Protein AF-A0A2S6AZT4-F1 (afdb_monomer_lite)

Sequence (81 aa):
MLGYSVTNTLMGLGAYPASDRKFLGMPGMHGTIEANNAMQNCDVLLAVGARFDDRVIGNPKHFAQNERKIIHVDIDPS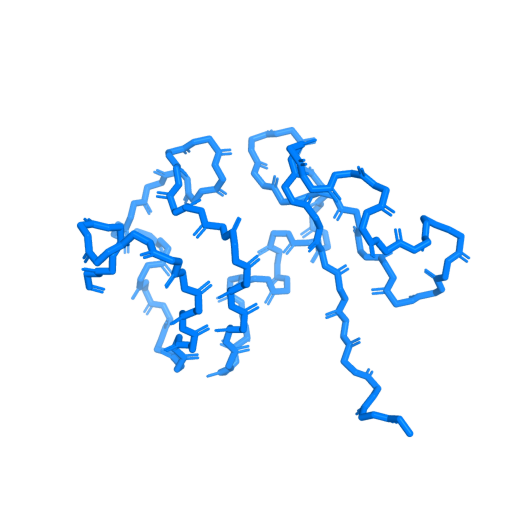SIS

Foldseek 3Di:
DPPAADEAAPVRPPVDDPPDPSYLYHAFPPTHPSVPVCQQPDQEAEAAQDAPDCRHQVDVVSSVPDHHHYHHHHPDPVRPD

pLDDT: mean 92.36, std 6.2, range [57.22, 97.12]

Secondary structure (DSSP, 8-state):
-----B---GGGTTSS-TTSTTB----STTS-HHHHHHHHH-SEEEEES----HHHHSSHHHHTTS--EEEEE-S-GGG--

Radius of gyration: 12.28 Å; chains: 1; bounding box: 23×26×34 Å

Structure (mmCIF, N/CA/C/O backbone):
data_AF-A0A2S6AZT4-F1
#
_entry.id   AF-A0A2S6AZT4-F1
#
loop_
_atom_site.group_PDB
_atom_site.id
_atom_site.type_symbol
_atom_site.label_atom_id
_atom_site.label_alt_id
_atom_site.label_comp_id
_atom_site.label_asym_id
_atom_site.label_entity_id
_atom_site.label_seq_id
_atom_site.pdbx_PDB_ins_code
_atom_site.Cartn_x
_atom_site.Cartn_y
_atom_site.Cartn_z
_atom_site.occupancy
_atom_site.B_iso_or_equiv
_atom_site.auth_seq_id
_atom_site.auth_comp_id
_atom_site.auth_asym_id
_atom_site.auth_atom_id
_atom_site.pdbx_PDB_model_num
ATOM 1 N N . MET A 1 1 ? -12.908 -11.935 -13.092 1.00 57.22 1 MET A N 1
ATOM 2 C CA . MET A 1 1 ? -11.864 -11.282 -12.264 1.00 57.22 1 MET A CA 1
ATOM 3 C C . MET A 1 1 ? -12.414 -9.943 -11.782 1.00 57.22 1 MET A C 1
ATOM 5 O O . MET A 1 1 ? -13.054 -9.283 -12.586 1.00 57.22 1 MET A O 1
ATOM 9 N N . LEU A 1 2 ? -12.200 -9.562 -10.518 1.00 83.50 2 LEU A N 1
ATOM 10 C CA . LEU A 1 2 ? -12.922 -8.466 -9.836 1.00 83.50 2 LEU A CA 1
ATOM 11 C C . LEU A 1 2 ? -12.691 -7.050 -10.406 1.00 83.50 2 LEU A C 1
ATOM 13 O O . LEU A 1 2 ? -13.487 -6.159 -10.155 1.00 83.50 2 LEU A O 1
ATOM 17 N N . GLY A 1 3 ? -11.646 -6.844 -11.216 1.00 89.00 3 GLY A N 1
ATOM 18 C CA . GLY A 1 3 ? -11.481 -5.601 -11.984 1.00 89.00 3 GLY A CA 1
ATOM 19 C C . GLY A 1 3 ? -10.791 -4.445 -11.257 1.00 89.00 3 GLY A C 1
ATOM 20 O O . GLY A 1 3 ? -10.684 -3.378 -11.847 1.00 89.00 3 GLY A O 1
ATOM 21 N N . TYR A 1 4 ? -10.294 -4.659 -10.039 1.00 93.81 4 TYR A N 1
ATOM 22 C CA . TYR A 1 4 ? -9.670 -3.619 -9.216 1.00 93.81 4 TYR A CA 1
ATOM 23 C C . TYR A 1 4 ? -8.300 -3.164 -9.730 1.00 93.81 4 TYR A C 1
ATOM 25 O O . TYR A 1 4 ? -7.559 -3.948 -10.329 1.00 93.81 4 TYR A O 1
ATOM 33 N N . SER A 1 5 ? -7.981 -1.896 -9.472 1.00 95.69 5 SER A N 1
ATOM 34 C CA . SER A 1 5 ? -6.671 -1.301 -9.736 1.00 95.69 5 SER A CA 1
ATOM 35 C C . SER A 1 5 ? -5.609 -1.860 -8.790 1.00 95.69 5 SER A C 1
ATOM 37 O O . SER A 1 5 ? -5.907 -2.187 -7.642 1.00 95.69 5 SER A O 1
ATOM 39 N N . VAL A 1 6 ? -4.366 -1.947 -9.264 1.00 96.56 6 VAL A N 1
ATOM 40 C CA . VAL A 1 6 ? -3.242 -2.520 -8.516 1.00 96.56 6 VAL A CA 1
ATOM 41 C C . VAL A 1 6 ? -2.094 -1.523 -8.461 1.00 96.56 6 VAL A C 1
ATOM 43 O O . VAL A 1 6 ? -1.766 -0.869 -9.450 1.00 96.56 6 VAL A O 1
ATOM 46 N N . THR A 1 7 ? -1.472 -1.428 -7.294 1.00 96.81 7 THR A N 1
ATOM 47 C CA . THR A 1 7 ? -0.276 -0.627 -7.047 1.00 96.81 7 THR A CA 1
ATOM 48 C C . THR A 1 7 ? 0.731 -1.473 -6.280 1.00 96.81 7 THR A C 1
ATOM 50 O O . THR A 1 7 ? 0.331 -2.310 -5.470 1.00 96.81 7 THR A O 1
ATOM 53 N N . ASN A 1 8 ? 2.022 -1.273 -6.537 1.00 96.31 8 ASN A N 1
ATOM 54 C CA . ASN A 1 8 ? 3.092 -2.009 -5.865 1.00 96.31 8 ASN A CA 1
ATOM 55 C C . ASN A 1 8 ? 3.994 -1.032 -5.122 1.00 96.31 8 ASN A C 1
ATOM 57 O O . ASN A 1 8 ? 4.431 -0.034 -5.689 1.00 96.31 8 ASN A O 1
ATOM 61 N N . THR A 1 9 ? 4.341 -1.341 -3.875 1.00 94.69 9 THR A N 1
ATOM 62 C CA . THR A 1 9 ? 5.460 -0.653 -3.219 1.00 94.69 9 THR A CA 1
ATOM 63 C C . THR A 1 9 ? 6.751 -0.914 -3.998 1.00 94.69 9 THR A C 1
ATOM 65 O O . THR A 1 9 ? 6.821 -1.834 -4.817 1.00 94.69 9 THR A O 1
ATOM 68 N N . LEU A 1 10 ? 7.810 -0.157 -3.703 1.00 94.75 10 LEU A N 1
ATOM 69 C CA . LEU A 1 10 ? 9.126 -0.406 -4.298 1.00 94.75 10 LEU A CA 1
ATOM 70 C C . LEU A 1 10 ? 9.583 -1.866 -4.105 1.00 94.75 10 LEU A C 1
ATOM 72 O O . LEU A 1 10 ? 10.113 -2.474 -5.029 1.00 94.75 10 LEU A O 1
ATOM 76 N N . MET A 1 11 ? 9.312 -2.445 -2.931 1.00 95.50 11 MET A N 1
ATOM 77 C CA . MET A 1 11 ? 9.641 -3.841 -2.614 1.00 95.50 11 MET A CA 1
ATOM 78 C C . MET A 1 11 ? 8.709 -4.858 -3.289 1.00 95.50 11 MET A C 1
ATOM 80 O O . MET A 1 11 ? 9.062 -6.027 -3.397 1.00 95.50 11 MET A O 1
ATOM 84 N N . GLY A 1 12 ? 7.527 -4.427 -3.734 1.00 94.69 12 GLY A N 1
ATOM 85 C CA . GLY A 1 12 ? 6.540 -5.262 -4.418 1.00 94.69 12 GLY A CA 1
ATOM 86 C C . GLY A 1 12 ? 6.655 -5.249 -5.943 1.00 94.69 12 GLY A C 1
ATOM 87 O O . GLY A 1 12 ? 5.834 -5.872 -6.618 1.00 94.69 12 GLY A O 1
ATOM 88 N N . LEU A 1 13 ? 7.619 -4.527 -6.525 1.00 94.50 13 LEU A N 1
ATOM 89 C CA . LEU A 1 13 ? 7.811 -4.514 -7.975 1.00 94.50 13 LEU A CA 1
ATOM 90 C C . LEU A 1 13 ? 8.022 -5.939 -8.511 1.00 94.50 13 LEU A C 1
ATOM 92 O O . LEU A 1 13 ? 8.833 -6.702 -7.999 1.00 94.50 13 LEU A O 1
ATOM 96 N N . GLY A 1 14 ? 7.270 -6.292 -9.556 1.00 93.81 14 GLY A N 1
ATOM 97 C CA . GLY A 1 14 ? 7.238 -7.645 -10.121 1.00 93.81 14 GLY A CA 1
ATOM 98 C C . GLY A 1 14 ? 6.103 -8.535 -9.601 1.00 93.81 14 GLY A C 1
ATOM 99 O O . GLY A 1 14 ? 5.784 -9.522 -10.258 1.00 93.81 14 GLY A O 1
ATOM 100 N N . ALA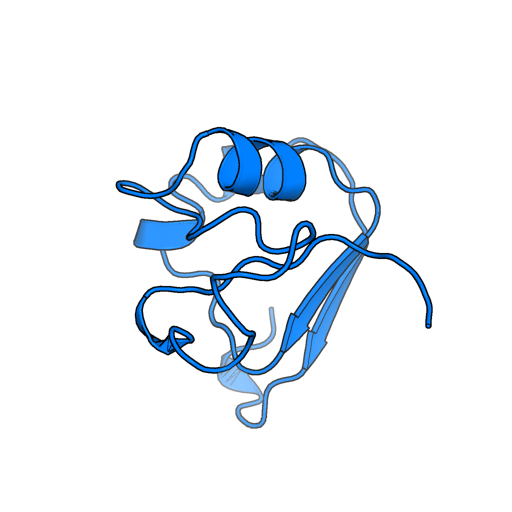 A 1 15 ? 5.426 -8.172 -8.504 1.00 94.94 15 ALA A N 1
ATOM 101 C CA . ALA A 1 15 ? 4.279 -8.936 -7.993 1.00 94.94 15 ALA A CA 1
ATOM 102 C C . ALA A 1 15 ? 3.034 -8.847 -8.901 1.00 94.94 15 ALA A C 1
ATOM 104 O O . ALA A 1 15 ? 2.191 -9.742 -8.899 1.00 94.94 15 ALA A O 1
ATOM 105 N N . TYR A 1 16 ? 2.929 -7.779 -9.698 1.00 95.56 16 TYR A N 1
ATOM 106 C CA . TYR A 1 16 ? 1.877 -7.586 -10.695 1.00 95.56 16 TYR A CA 1
ATOM 107 C C . TYR A 1 16 ? 2.489 -7.081 -12.015 1.00 95.56 16 TYR A C 1
ATOM 109 O O . TYR A 1 16 ? 3.423 -6.273 -11.956 1.00 95.56 16 TYR A O 1
ATOM 117 N N . PRO A 1 17 ? 2.016 -7.534 -13.197 1.00 95.88 17 PRO A N 1
ATOM 118 C CA . PRO A 1 17 ? 2.602 -7.142 -14.478 1.00 95.88 17 PRO A CA 1
ATOM 119 C C . PRO A 1 17 ? 2.482 -5.637 -14.729 1.00 95.88 17 PRO A C 1
ATOM 121 O O . PRO A 1 17 ? 1.379 -5.098 -14.797 1.00 95.88 17 PRO A O 1
ATOM 124 N N . ALA A 1 18 ? 3.616 -4.968 -14.944 1.00 94.75 18 ALA A N 1
ATOM 125 C CA . ALA A 1 18 ? 3.644 -3.521 -15.168 1.00 94.75 18 ALA A CA 1
ATOM 126 C C . ALA A 1 18 ? 2.966 -3.082 -16.481 1.00 94.75 18 ALA A C 1
ATOM 128 O O . ALA A 1 18 ? 2.600 -1.921 -16.628 1.00 94.75 18 ALA A O 1
ATOM 129 N N . SER A 1 19 ? 2.801 -4.002 -17.436 1.00 95.44 19 SER A N 1
ATOM 130 C CA . SER A 1 19 ? 2.136 -3.757 -18.719 1.00 95.44 19 SER A CA 1
ATOM 131 C C . SER A 1 19 ? 0.610 -3.888 -18.663 1.00 95.44 19 SER A C 1
ATOM 133 O O . SER A 1 19 ? -0.053 -3.624 -19.665 1.00 95.44 19 SER A O 1
ATOM 135 N N . ASP A 1 20 ? 0.033 -4.350 -17.548 1.00 96.00 20 ASP A N 1
ATOM 136 C CA . ASP A 1 20 ? -1.421 -4.456 -17.416 1.00 96.00 20 ASP A CA 1
ATOM 137 C C . ASP A 1 20 ? -2.037 -3.068 -17.189 1.00 96.00 20 ASP A C 1
ATOM 139 O O . ASP A 1 20 ? -1.574 -2.288 -16.361 1.00 96.00 20 ASP A O 1
ATOM 143 N N . ARG A 1 21 ? -3.139 -2.779 -17.887 1.00 94.81 21 ARG A N 1
ATOM 144 C CA . ARG A 1 21 ? -3.915 -1.529 -17.780 1.00 94.81 21 ARG A CA 1
ATOM 145 C C . ARG A 1 21 ? -4.389 -1.182 -16.364 1.00 94.81 21 ARG A C 1
ATOM 147 O O . ARG A 1 21 ? -4.798 -0.050 -16.131 1.00 94.81 21 ARG A O 1
ATOM 154 N N . LYS A 1 22 ? -4.441 -2.153 -15.450 1.00 95.25 22 LYS A N 1
ATOM 155 C CA . LYS A 1 22 ? -4.849 -1.951 -14.053 1.00 95.25 22 LYS A CA 1
ATOM 156 C C . LYS A 1 22 ? -3.688 -1.570 -13.146 1.00 95.25 22 LYS A C 1
ATOM 158 O O . LYS A 1 22 ? -3.938 -1.197 -12.001 1.00 95.25 22 LYS A O 1
ATOM 163 N N . PHE A 1 23 ? -2.448 -1.686 -13.617 1.00 97.06 23 PHE A N 1
ATOM 164 C CA . PHE A 1 23 ? -1.291 -1.281 -12.842 1.00 97.06 23 PHE A CA 1
ATOM 165 C C . PHE A 1 23 ? -1.158 0.240 -12.869 1.00 97.06 23 PHE A C 1
ATOM 167 O O . PHE A 1 23 ? -0.879 0.834 -13.907 1.00 97.06 23 PHE A O 1
ATOM 174 N N . LEU A 1 24 ? -1.357 0.871 -11.715 1.00 97.12 24 LEU A N 1
ATOM 175 C CA . LEU A 1 24 ? -1.281 2.326 -11.584 1.00 97.12 24 LEU A CA 1
ATOM 176 C C . LEU A 1 24 ? 0.144 2.828 -11.331 1.00 97.12 24 LEU A C 1
ATOM 178 O O . LEU A 1 24 ? 0.353 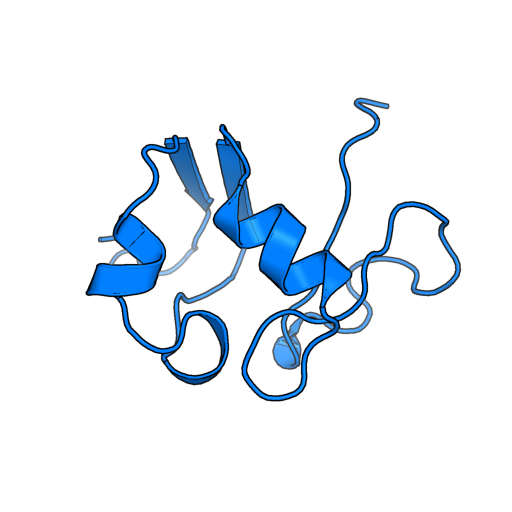4.035 -11.290 1.00 97.12 24 LEU A O 1
ATOM 182 N N . GLY A 1 25 ? 1.122 1.934 -11.166 1.00 95.81 25 GLY A N 1
ATOM 183 C CA . GLY A 1 25 ? 2.492 2.282 -10.794 1.00 95.81 25 GLY A CA 1
ATOM 184 C C . GLY A 1 25 ? 2.771 2.069 -9.308 1.00 95.81 25 GLY A C 1
ATOM 185 O O . GLY A 1 25 ? 2.121 1.254 -8.655 1.00 95.81 25 GLY A O 1
ATOM 186 N N . MET A 1 26 ? 3.776 2.777 -8.789 1.00 96.50 26 MET A N 1
ATOM 187 C CA . MET A 1 26 ? 4.114 2.749 -7.363 1.00 96.50 26 MET A CA 1
ATOM 188 C C . MET A 1 26 ? 3.406 3.877 -6.609 1.00 96.50 26 MET A C 1
ATOM 190 O O . MET A 1 26 ? 3.297 4.965 -7.171 1.00 96.50 26 MET A O 1
ATOM 194 N N . PRO A 1 27 ? 2.982 3.684 -5.348 1.00 94.88 27 PRO A N 1
ATOM 195 C CA . PRO A 1 27 ? 2.579 4.768 -4.464 1.00 94.88 27 PRO A CA 1
ATOM 196 C C . PRO A 1 27 ? 3.795 5.333 -3.703 1.00 94.88 27 PRO A C 1
ATOM 198 O O . PRO A 1 27 ? 4.873 4.734 -3.683 1.00 94.88 27 PRO A O 1
ATOM 201 N N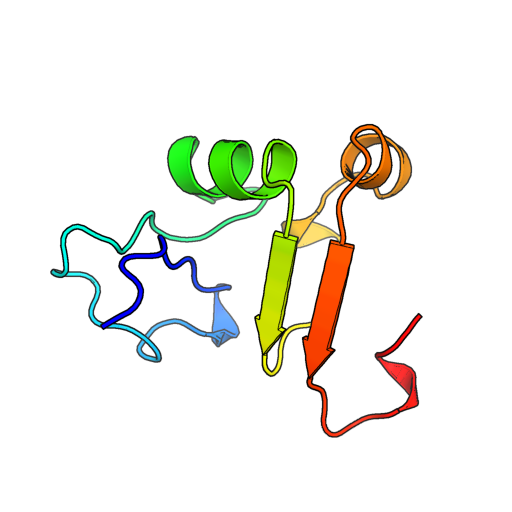 . GLY A 1 28 ? 3.615 6.472 -3.039 1.00 93.31 28 GLY A N 1
ATOM 202 C CA . GLY A 1 28 ? 4.606 7.093 -2.162 1.00 93.31 28 GLY A CA 1
ATOM 203 C C . GLY A 1 28 ? 5.274 8.342 -2.728 1.00 93.31 28 GLY A C 1
ATOM 204 O O . GLY A 1 28 ? 4.821 8.932 -3.710 1.00 93.31 28 GLY A O 1
ATOM 205 N N . MET A 1 29 ? 6.375 8.744 -2.086 1.00 93.19 29 MET A N 1
ATOM 206 C CA . MET A 1 29 ? 7.099 10.004 -2.335 1.00 93.19 29 MET A CA 1
ATOM 207 C C . MET A 1 29 ? 7.599 10.168 -3.780 1.00 93.19 29 MET A C 1
ATOM 209 O O . MET A 1 29 ? 7.662 11.282 -4.292 1.00 93.19 29 MET A O 1
ATOM 213 N N . HIS A 1 30 ? 7.927 9.055 -4.437 1.00 94.12 30 HIS A N 1
ATOM 214 C CA . HIS A 1 30 ? 8.325 8.997 -5.850 1.00 94.12 30 HIS A CA 1
ATOM 215 C C . HIS A 1 30 ? 7.362 8.133 -6.677 1.00 94.12 30 HIS A C 1
ATOM 217 O O . HIS A 1 30 ? 7.735 7.584 -7.714 1.00 94.12 30 HIS A O 1
ATOM 223 N N . GLY A 1 31 ? 6.143 7.959 -6.170 1.00 93.75 31 GLY A N 1
ATOM 224 C CA . GLY A 1 31 ? 5.084 7.219 -6.829 1.00 93.75 31 GLY A CA 1
ATOM 225 C C . GLY A 1 31 ? 4.394 8.015 -7.932 1.00 93.75 31 GLY A C 1
ATOM 226 O O . GLY A 1 31 ? 4.611 9.215 -8.104 1.00 93.75 31 GLY A O 1
ATOM 227 N N . THR A 1 32 ? 3.524 7.339 -8.670 1.00 96.44 32 THR A N 1
ATOM 228 C CA . THR A 1 32 ? 2.630 7.982 -9.631 1.00 96.44 32 THR A CA 1
ATOM 229 C C . THR A 1 32 ? 1.515 8.724 -8.897 1.00 96.44 32 THR A C 1
ATOM 231 O O . THR A 1 32 ? 1.083 8.349 -7.799 1.00 96.44 32 THR A O 1
ATOM 234 N N . ILE A 1 33 ? 1.020 9.796 -9.514 1.00 95.94 33 ILE A N 1
ATOM 235 C CA . ILE A 1 33 ? -0.090 10.577 -8.959 1.00 95.94 33 ILE A CA 1
ATOM 236 C C . ILE A 1 33 ? -1.356 9.712 -8.918 1.00 95.94 33 ILE A C 1
ATOM 238 O O . ILE A 1 33 ? -2.128 9.777 -7.967 1.00 95.94 33 ILE A O 1
ATOM 242 N N . GLU A 1 34 ? -1.541 8.859 -9.920 1.00 95.94 34 GLU A N 1
ATOM 243 C CA . GLU A 1 34 ? -2.657 7.933 -10.066 1.00 95.94 34 GLU A CA 1
ATOM 244 C C . GLU A 1 34 ? -2.686 6.906 -8.933 1.00 95.94 34 GLU A C 1
ATOM 246 O O . GLU A 1 34 ? -3.740 6.701 -8.331 1.00 95.94 34 GLU A O 1
ATOM 251 N N . ALA A 1 35 ? -1.541 6.299 -8.597 1.00 96.31 35 ALA A N 1
ATOM 252 C CA . ALA A 1 35 ? -1.451 5.354 -7.487 1.00 96.31 35 ALA A CA 1
ATOM 253 C C . ALA A 1 35 ? -1.739 6.038 -6.145 1.00 96.31 35 ALA A C 1
ATOM 255 O O . ALA A 1 35 ? -2.513 5.510 -5.346 1.00 96.31 35 ALA A O 1
ATOM 256 N N . ASN A 1 36 ? -1.170 7.225 -5.915 1.00 95.12 36 ASN A N 1
ATOM 257 C CA . ASN A 1 36 ? -1.397 7.987 -4.686 1.00 95.12 36 ASN A CA 1
ATOM 258 C C . ASN A 1 36 ? -2.859 8.429 -4.548 1.00 95.12 36 ASN A C 1
ATOM 260 O O . ASN A 1 36 ? -3.455 8.257 -3.486 1.00 95.12 36 ASN A O 1
ATOM 264 N N . ASN A 1 37 ? -3.474 8.923 -5.624 1.00 94.94 37 ASN A N 1
ATOM 265 C CA . ASN A 1 37 ? -4.879 9.324 -5.623 1.00 94.94 37 ASN A CA 1
ATOM 266 C C . ASN A 1 37 ? -5.821 8.134 -5.441 1.00 94.94 37 ASN A C 1
ATOM 268 O O . ASN A 1 37 ? -6.783 8.244 -4.682 1.00 94.94 37 ASN A O 1
ATOM 272 N N . ALA A 1 38 ? -5.554 7.002 -6.097 1.00 95.31 38 ALA A N 1
ATOM 273 C CA . ALA A 1 38 ? -6.344 5.790 -5.908 1.00 95.31 38 ALA A CA 1
ATOM 274 C C . ALA A 1 38 ? -6.258 5.298 -4.457 1.00 95.31 38 ALA A C 1
ATOM 276 O O . ALA A 1 38 ? -7.278 4.975 -3.856 1.00 95.31 38 ALA A O 1
ATOM 277 N N . MET A 1 39 ? -5.061 5.312 -3.865 1.00 94.12 39 MET A N 1
ATOM 278 C CA . MET A 1 39 ? -4.858 4.918 -2.472 1.00 94.12 39 MET A CA 1
ATOM 279 C C . MET A 1 39 ? -5.532 5.892 -1.491 1.00 94.12 39 MET A C 1
ATOM 281 O O . MET A 1 39 ? -6.111 5.452 -0.497 1.00 94.12 39 MET A O 1
ATOM 285 N N . GLN A 1 40 ? -5.510 7.200 -1.777 1.00 94.56 40 GLN A N 1
ATOM 286 C CA . GLN A 1 40 ? -6.098 8.228 -0.913 1.00 94.56 40 GLN A CA 1
ATOM 287 C C . GLN A 1 40 ? -7.634 8.263 -0.954 1.00 94.56 40 GLN A C 1
ATOM 289 O O . GLN A 1 40 ? -8.255 8.628 0.043 1.00 94.56 40 GLN A O 1
ATOM 294 N N . ASN A 1 41 ? -8.248 7.896 -2.082 1.00 94.38 41 ASN A N 1
ATOM 295 C CA . ASN A 1 41 ? -9.693 8.043 -2.311 1.00 94.38 41 ASN A CA 1
ATOM 296 C C . ASN A 1 41 ? -10.449 6.707 -2.425 1.00 94.38 41 ASN A C 1
ATOM 298 O O . ASN A 1 41 ? -11.617 6.703 -2.808 1.00 94.38 41 ASN A O 1
ATOM 302 N N . CYS A 1 42 ? -9.803 5.576 -2.135 1.00 95.31 42 CYS A N 1
ATOM 303 C CA . CYS A 1 42 ? -10.483 4.283 -2.090 1.00 95.31 42 CYS A CA 1
ATOM 304 C C . CYS A 1 42 ? -11.387 4.156 -0.854 1.00 95.31 42 CYS A C 1
ATOM 306 O O . CYS A 1 42 ? -11.085 4.693 0.210 1.00 95.31 42 CYS A O 1
ATOM 308 N N . ASP A 1 43 ? -12.472 3.397 -0.996 1.00 95.62 43 ASP A N 1
ATOM 309 C CA . ASP A 1 43 ? -13.347 2.954 0.096 1.00 95.62 43 ASP A CA 1
ATOM 310 C C . ASP A 1 43 ? -12.826 1.669 0.762 1.00 95.62 43 ASP A C 1
ATOM 312 O O . ASP A 1 43 ? -13.070 1.429 1.946 1.00 95.62 43 ASP A O 1
ATOM 316 N N . VAL A 1 44 ? -12.066 0.860 0.016 1.00 95.25 44 VAL A N 1
ATOM 317 C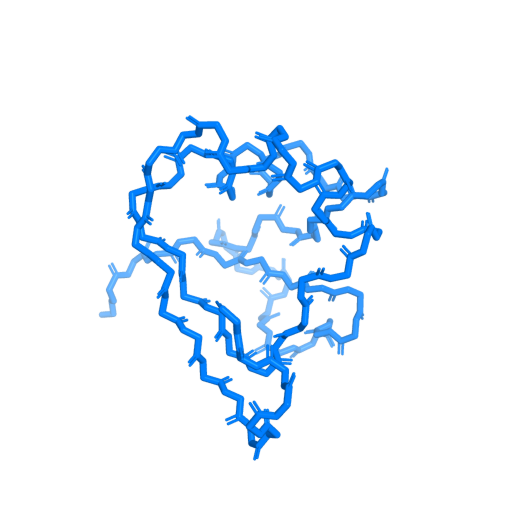 CA . VAL A 1 44 ? -11.380 -0.343 0.491 1.00 95.25 44 VAL A CA 1
ATOM 318 C C . VAL A 1 44 ? -9.929 -0.361 0.012 1.00 95.25 44 VAL A C 1
ATOM 320 O O . VAL A 1 44 ? -9.658 -0.318 -1.188 1.00 95.25 44 VAL A O 1
ATOM 323 N N . LEU A 1 45 ? -8.994 -0.519 0.951 1.00 95.50 45 LEU A N 1
ATOM 324 C CA . LEU A 1 45 ? -7.575 -0.737 0.681 1.00 95.50 45 LEU A CA 1
ATOM 325 C C . LEU A 1 45 ? -7.179 -2.161 1.081 1.00 95.50 45 LEU A C 1
ATOM 327 O O . LEU A 1 45 ? -7.148 -2.492 2.265 1.00 95.50 45 LEU A O 1
ATOM 331 N N . LEU A 1 46 ? -6.861 -3.001 0.096 1.00 95.75 46 LEU A N 1
ATOM 332 C CA . LEU A 1 46 ? -6.349 -4.354 0.320 1.00 95.75 46 LEU A CA 1
ATOM 333 C C . LEU A 1 46 ? -4.814 -4.335 0.322 1.00 95.75 46 LEU A C 1
ATOM 335 O O . LEU A 1 46 ? -4.189 -4.299 -0.736 1.00 95.75 46 LEU A O 1
ATOM 339 N N . ALA A 1 47 ? -4.216 -4.365 1.510 1.00 95.50 47 ALA A N 1
ATOM 340 C CA . ALA A 1 47 ? -2.772 -4.401 1.711 1.00 95.50 47 ALA A CA 1
ATOM 341 C C . ALA A 1 47 ? -2.311 -5.844 1.961 1.00 95.50 47 ALA A C 1
ATOM 343 O O . ALA A 1 47 ? -2.645 -6.438 2.985 1.00 95.50 47 ALA A O 1
ATOM 344 N N . VAL A 1 48 ? -1.542 -6.414 1.029 1.00 95.94 48 VAL A N 1
ATOM 345 C CA . VAL A 1 48 ? -1.021 -7.790 1.119 1.00 95.94 48 VAL A CA 1
ATOM 346 C C . VAL A 1 48 ? 0.500 -7.749 1.177 1.00 95.94 48 VAL A C 1
ATOM 348 O O . VAL A 1 48 ? 1.132 -7.300 0.223 1.00 95.94 48 VAL A O 1
ATOM 351 N N . GLY A 1 49 ? 1.084 -8.208 2.288 1.00 94.38 49 GLY A N 1
ATOM 352 C CA . GLY A 1 49 ? 2.537 -8.231 2.488 1.00 94.38 49 GLY A CA 1
ATOM 353 C C . GLY A 1 49 ? 3.184 -6.845 2.412 1.00 94.38 49 GLY A C 1
ATOM 354 O O . GLY A 1 49 ? 4.310 -6.710 1.933 1.00 94.38 49 GLY A O 1
ATOM 355 N N . ALA A 1 50 ? 2.451 -5.808 2.816 1.00 92.06 50 ALA A N 1
ATOM 356 C CA . ALA A 1 50 ? 2.894 -4.425 2.770 1.00 92.06 50 ALA A CA 1
ATOM 357 C C . ALA A 1 50 ? 2.873 -3.814 4.169 1.00 92.06 50 ALA A C 1
ATOM 359 O O . ALA A 1 50 ? 1.982 -4.089 4.969 1.00 92.06 50 ALA A O 1
ATOM 360 N N . ARG A 1 51 ? 3.834 -2.926 4.424 1.00 89.00 51 ARG A N 1
ATOM 361 C CA . ARG A 1 51 ? 3.871 -2.079 5.616 1.00 89.00 51 ARG A CA 1
ATOM 362 C C . ARG A 1 51 ? 3.540 -0.645 5.225 1.00 89.00 51 ARG A C 1
ATOM 364 O O . ARG A 1 51 ? 3.969 -0.177 4.168 1.00 89.00 51 ARG A O 1
ATOM 371 N N . PHE A 1 52 ? 2.805 0.050 6.086 1.00 87.31 52 PHE A N 1
ATOM 372 C CA . PHE A 1 52 ? 2.451 1.460 5.911 1.00 87.31 52 PHE A CA 1
ATOM 373 C C . PHE A 1 52 ? 3.616 2.376 6.317 1.00 87.31 52 PHE A C 1
ATOM 375 O O . PHE A 1 52 ? 3.533 3.137 7.276 1.00 87.31 52 PHE A O 1
ATOM 382 N N . ASP A 1 53 ? 4.724 2.246 5.587 1.00 87.38 53 ASP A N 1
ATOM 383 C CA . ASP A 1 53 ? 5.956 3.014 5.770 1.00 87.38 53 ASP A CA 1
ATOM 384 C C . ASP A 1 53 ? 5.756 4.502 5.436 1.00 87.38 53 ASP A C 1
ATOM 386 O O . ASP A 1 53 ? 4.962 4.858 4.555 1.00 87.38 53 ASP A O 1
ATOM 390 N N . ASP A 1 54 ? 6.508 5.381 6.099 1.00 84.69 54 ASP A N 1
ATOM 391 C CA . ASP A 1 54 ? 6.431 6.833 5.910 1.00 84.69 54 ASP A CA 1
ATOM 392 C C . ASP A 1 54 ? 6.736 7.252 4.463 1.00 84.69 54 ASP A C 1
ATOM 394 O O . ASP A 1 54 ? 6.169 8.224 3.965 1.00 84.69 54 ASP A O 1
ATOM 398 N N . ARG A 1 55 ? 7.541 6.480 3.725 1.00 88.00 55 ARG A N 1
ATOM 399 C CA . ARG A 1 55 ? 7.822 6.748 2.304 1.00 88.00 55 ARG A CA 1
ATOM 400 C C . ARG A 1 55 ? 6.651 6.425 1.380 1.00 88.00 55 ARG A C 1
ATOM 402 O O . ARG A 1 55 ? 6.638 6.905 0.244 1.00 88.00 55 ARG A O 1
ATOM 409 N N . VAL A 1 56 ? 5.687 5.629 1.847 1.00 86.88 56 VAL A N 1
ATOM 410 C CA . VAL A 1 56 ? 4.480 5.247 1.102 1.00 86.88 56 VAL A CA 1
ATOM 411 C C . VAL A 1 56 ? 3.304 6.148 1.470 1.00 86.88 56 VAL A C 1
ATOM 413 O O . VAL A 1 56 ? 2.660 6.693 0.578 1.00 86.88 56 VAL A O 1
ATOM 416 N N . ILE A 1 57 ? 3.027 6.328 2.764 1.00 88.56 57 ILE A N 1
ATOM 417 C CA . ILE A 1 57 ? 1.846 7.082 3.223 1.00 88.56 57 ILE A CA 1
ATOM 418 C C . ILE A 1 57 ? 2.140 8.550 3.555 1.00 88.56 57 ILE A C 1
ATOM 420 O O . ILE A 1 57 ? 1.213 9.347 3.707 1.00 88.56 57 ILE A O 1
ATOM 424 N N . GLY A 1 58 ? 3.414 8.931 3.676 1.00 88.88 58 GLY A N 1
ATOM 425 C CA . GLY A 1 58 ? 3.814 10.269 4.091 1.00 88.88 58 GLY A CA 1
ATOM 426 C C . GLY A 1 58 ? 3.350 10.565 5.515 1.00 88.88 58 GLY A C 1
ATOM 427 O O . GLY A 1 58 ? 3.859 10.009 6.482 1.00 88.88 58 GLY A O 1
ATOM 428 N N . ASN A 1 59 ? 2.372 11.461 5.647 1.00 89.75 59 ASN A N 1
ATOM 429 C CA . ASN A 1 59 ? 1.801 11.843 6.934 1.00 89.75 59 ASN A CA 1
ATOM 430 C C . ASN A 1 59 ? 0.610 10.930 7.290 1.00 89.75 59 ASN A C 1
ATOM 432 O O . ASN A 1 59 ? -0.441 11.063 6.657 1.00 89.75 59 ASN A O 1
ATOM 436 N N . PRO A 1 60 ? 0.692 10.096 8.349 1.00 88.75 60 PRO A N 1
ATOM 437 C CA . PRO A 1 60 ? -0.391 9.185 8.727 1.00 88.75 60 PRO A CA 1
ATOM 438 C C . PRO A 1 60 ? -1.713 9.888 9.037 1.00 88.75 60 PRO A C 1
ATOM 440 O O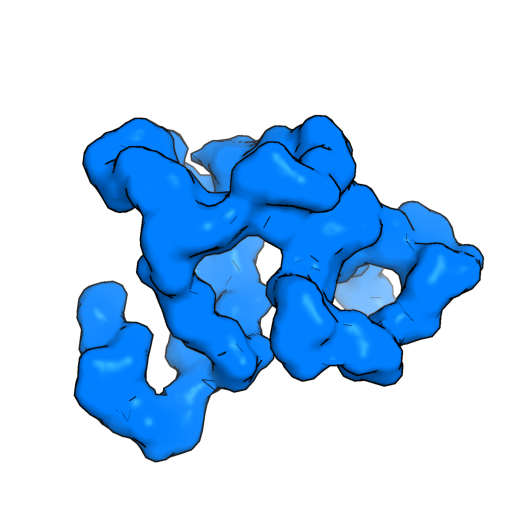 . PRO A 1 60 ? -2.777 9.362 8.722 1.00 88.75 60 PRO A O 1
ATOM 443 N N . LYS A 1 61 ? -1.670 11.105 9.602 1.00 90.44 61 LYS A N 1
ATOM 444 C CA . LYS A 1 61 ? -2.888 11.882 9.867 1.00 90.44 61 LYS A CA 1
ATOM 445 C C . LYS A 1 61 ? -3.569 12.296 8.575 1.00 90.44 61 LYS A C 1
ATOM 447 O O . LYS A 1 61 ? -4.785 12.237 8.522 1.00 90.44 61 LYS A O 1
ATOM 452 N N . HIS A 1 62 ? -2.802 12.707 7.562 1.00 90.62 62 HIS A N 1
ATOM 453 C CA . HIS A 1 62 ? -3.335 13.049 6.240 1.00 90.62 62 HIS A CA 1
ATOM 454 C C . HIS A 1 62 ? -3.844 11.804 5.509 1.00 90.62 62 HIS A C 1
ATOM 456 O O . HIS A 1 62 ? -4.940 11.810 4.950 1.00 90.62 62 HIS A O 1
ATOM 462 N N . PHE A 1 63 ? -3.079 10.713 5.575 1.00 90.12 63 PHE A N 1
ATOM 463 C CA . PHE A 1 63 ? -3.470 9.438 4.995 1.00 90.12 63 PHE A CA 1
ATOM 464 C C . PHE A 1 63 ? -4.799 8.945 5.573 1.00 90.12 63 PHE A C 1
ATOM 466 O O . PHE A 1 63 ? -5.669 8.548 4.813 1.00 90.12 63 PHE A O 1
ATOM 473 N N . ALA A 1 64 ? -5.011 9.066 6.884 1.00 88.31 64 ALA A N 1
ATOM 474 C CA . ALA A 1 64 ? -6.242 8.656 7.559 1.00 88.31 64 ALA A CA 1
ATOM 475 C C . ALA A 1 64 ? -7.405 9.671 7.469 1.00 88.31 64 ALA A C 1
ATOM 477 O O . ALA A 1 64 ? -8.437 9.447 8.094 1.00 88.31 64 ALA A O 1
ATOM 478 N N . GLN A 1 65 ? -7.277 10.779 6.720 1.00 91.88 65 GLN A N 1
ATOM 479 C CA . GLN A 1 65 ? -8.343 11.797 6.638 1.00 91.88 65 GLN A CA 1
ATOM 480 C C . GLN A 1 65 ? -9.628 11.276 5.997 1.00 91.88 65 GLN A C 1
ATOM 482 O O . GLN A 1 65 ? -10.711 11.649 6.439 1.00 91.88 65 GLN A O 1
ATOM 487 N N . ASN A 1 66 ? -9.511 10.435 4.965 1.00 90.81 66 ASN A N 1
ATOM 488 C CA . ASN A 1 66 ? -10.680 9.836 4.327 1.00 90.81 66 ASN A CA 1
ATOM 489 C C . ASN A 1 66 ? -10.958 8.468 4.950 1.00 90.81 66 ASN A C 1
ATOM 491 O O . ASN A 1 66 ? -10.055 7.625 5.024 1.00 90.81 66 ASN A O 1
ATOM 495 N N . GLU A 1 67 ? -12.203 8.247 5.363 1.00 92.44 67 GLU A N 1
ATOM 496 C CA . GLU A 1 67 ? -12.652 6.965 5.894 1.00 92.44 67 GLU A CA 1
ATOM 497 C C . GLU A 1 67 ? -12.558 5.884 4.811 1.00 92.44 67 GLU A C 1
ATOM 499 O O . GLU A 1 67 ? -13.051 6.057 3.697 1.00 92.44 67 GLU A O 1
ATOM 504 N N . ARG A 1 68 ? -11.893 4.772 5.136 1.00 94.00 68 ARG A N 1
ATOM 505 C CA . ARG A 1 68 ? -11.791 3.597 4.268 1.00 94.00 68 ARG A CA 1
ATOM 506 C C . ARG A 1 68 ? -11.598 2.344 5.093 1.00 94.00 68 ARG A C 1
ATOM 508 O O . ARG A 1 68 ? -11.043 2.379 6.191 1.00 94.00 68 ARG A O 1
ATOM 515 N N . LYS A 1 69 ? -11.992 1.214 4.529 1.00 95.31 69 LYS A N 1
ATOM 516 C CA . LYS A 1 69 ? -11.754 -0.094 5.120 1.00 95.31 69 LYS A CA 1
ATOM 517 C C . LYS A 1 69 ? -10.398 -0.622 4.678 1.00 95.31 69 LYS A C 1
ATOM 519 O O . LYS A 1 69 ? -10.191 -0.904 3.502 1.00 95.31 69 LYS A O 1
ATOM 524 N N . ILE A 1 70 ? -9.485 -0.795 5.624 1.00 94.12 70 ILE A N 1
ATOM 525 C CA . ILE A 1 70 ? -8.183 -1.409 5.359 1.00 94.12 70 ILE A CA 1
ATOM 526 C C . ILE A 1 70 ? -8.286 -2.904 5.665 1.00 94.12 70 ILE A C 1
ATOM 528 O O . ILE A 1 70 ? -8.633 -3.302 6.774 1.00 94.12 70 ILE A O 1
ATOM 532 N N . ILE A 1 71 ? -8.014 -3.739 4.663 1.00 95.38 71 ILE A N 1
ATOM 533 C CA . ILE A 1 71 ? -7.842 -5.183 4.820 1.00 95.38 71 ILE A CA 1
ATOM 534 C C . ILE A 1 71 ? -6.343 -5.443 4.747 1.00 95.38 71 ILE A C 1
ATOM 536 O O . ILE A 1 71 ? -5.756 -5.355 3.669 1.00 95.38 71 ILE A O 1
ATOM 540 N N . HIS A 1 72 ? -5.729 -5.734 5.890 1.00 95.62 72 HIS A N 1
ATOM 541 C CA . HIS A 1 72 ? -4.288 -5.948 5.997 1.00 95.62 72 HIS A CA 1
ATOM 542 C C . HIS A 1 72 ? -3.987 -7.432 6.206 1.00 95.62 72 HIS A C 1
ATOM 544 O O . HIS A 1 72 ? -4.404 -8.027 7.197 1.00 95.62 72 HIS A O 1
ATOM 550 N N . VAL A 1 73 ? -3.285 -8.029 5.246 1.00 95.75 73 VAL A N 1
ATOM 551 C CA . VAL A 1 73 ? -2.782 -9.402 5.309 1.00 95.75 73 VAL A CA 1
ATOM 552 C C . VAL A 1 73 ? -1.268 -9.343 5.447 1.00 95.75 73 VAL A C 1
ATOM 554 O O . VAL A 1 73 ? -0.567 -9.036 4.482 1.00 95.75 73 VAL A O 1
ATOM 557 N N . ASP A 1 74 ? -0.775 -9.653 6.640 1.00 94.81 74 ASP A N 1
ATOM 558 C CA . ASP A 1 74 ? 0.651 -9.747 6.937 1.00 94.81 74 ASP A CA 1
ATOM 559 C C . ASP A 1 74 ? 0.934 -11.022 7.741 1.00 94.81 74 ASP A C 1
ATOM 561 O O . ASP A 1 74 ? 0.067 -11.524 8.460 1.00 94.81 74 ASP A O 1
ATOM 565 N N . ILE A 1 75 ? 2.137 -11.571 7.583 1.00 94.94 75 ILE A N 1
ATOM 566 C CA . ILE A 1 75 ? 2.603 -12.724 8.364 1.00 94.94 75 ILE A CA 1
ATOM 567 C C . ILE A 1 75 ? 3.074 -12.291 9.756 1.00 94.94 75 ILE A C 1
ATOM 569 O O . ILE A 1 75 ? 3.060 -13.089 10.692 1.00 94.94 75 ILE A O 1
ATOM 573 N N . ASP A 1 76 ? 3.497 -11.033 9.887 1.00 93.12 76 ASP A N 1
ATOM 574 C CA . ASP A 1 76 ? 4.020 -10.463 11.115 1.00 93.12 76 ASP A CA 1
ATOM 575 C C . ASP A 1 76 ? 2.911 -9.709 11.871 1.00 93.12 76 ASP A C 1
ATOM 577 O O . ASP A 1 76 ? 2.503 -8.622 11.446 1.00 93.12 76 ASP A O 1
ATOM 581 N N . PRO A 1 77 ? 2.435 -10.228 13.020 1.00 90.12 77 PRO A N 1
ATOM 582 C CA . PRO A 1 77 ? 1.364 -9.590 13.779 1.00 90.12 77 PRO A CA 1
ATOM 583 C C . PRO A 1 77 ? 1.752 -8.205 14.311 1.00 90.12 77 PRO A C 1
ATOM 585 O O . PRO A 1 77 ? 0.868 -7.396 14.567 1.00 90.12 77 PRO A O 1
ATOM 588 N N . SER A 1 78 ? 3.049 -7.900 14.457 1.00 90.31 78 SER A N 1
ATOM 589 C CA . SER A 1 78 ? 3.498 -6.577 14.912 1.00 90.31 78 SER A CA 1
ATOM 590 C C . SER A 1 78 ? 3.321 -5.480 13.859 1.00 90.31 78 SER A C 1
ATOM 592 O O . SER A 1 78 ? 3.349 -4.299 14.195 1.00 90.31 78 SER A O 1
ATOM 594 N N . SER A 1 79 ? 3.127 -5.860 12.592 1.00 84.31 79 SER A N 1
ATOM 595 C CA . SER A 1 79 ? 2.918 -4.925 11.484 1.00 84.31 79 SER A CA 1
ATOM 596 C C . SER A 1 79 ? 1.448 -4.514 11.313 1.00 84.31 79 SER A C 1
ATOM 598 O O . SER A 1 79 ? 1.173 -3.611 10.526 1.00 84.31 79 SER A O 1
ATOM 600 N N . ILE A 1 80 ? 0.513 -5.150 12.030 1.00 83.31 80 ILE A N 1
ATOM 601 C CA . ILE A 1 80 ? -0.930 -4.874 11.966 1.00 83.31 80 ILE A CA 1
ATOM 602 C C . ILE A 1 80 ? -1.289 -3.897 13.098 1.00 83.31 80 ILE A C 1
ATOM 604 O O . ILE A 1 80 ? -1.010 -4.172 14.265 1.00 83.31 80 ILE A O 1
ATOM 608 N N . SER A 1 81 ? -1.876 -2.742 12.766 1.00 62.28 81 SER A N 1
ATOM 609 C CA . SER A 1 81 ? -2.261 -1.671 13.709 1.00 62.28 81 SER A CA 1
ATOM 610 C C . SER A 1 81 ? -3.639 -1.106 13.401 1.00 62.28 81 SER A C 1
ATOM 612 O O . SER A 1 81 ? -3.995 -1.056 12.203 1.00 62.28 81 SER A O 1
#